Protein AF-A0A1V5BYL6-F1 (afdb_monomer_lite)

Foldseek 3Di:
DPPVVVVVVVVVVVVVVVVVPPPPDPPPDVVVLVVLVVCLVVLLVVLVVLLVVLLVVLVVCVPPPPPDNVVSVVSNVVSVVSNVVSVVSSVVSD

Sequence (94 aa):
MAPRRLFVIGILAVVVMVTASPVLAASGIAKVDTFLDKISTLLKGAGVTVCAISLMWAGYKFFFAHADMMYCVRIVAGGLLIGGATEIAGYILG

Secondary structure (DSSP, 8-state):
--HHHHHHHHHHHHHHHHHHSSTT---TTHHHHHHHHHHHHHHHHHHHHHHHHHHHHHHHHHHHS---HHHHHHHHHHHHHHHHHHHHHHHH--

Radius of gyration: 17.29 Å; chains: 1; bounding box: 33×25×51 Å

pLDDT: mean 70.08, std 13.01, range [41.59, 89.19]

Structure (mmCIF, N/CA/C/O backbone):
data_AF-A0A1V5BYL6-F1
#
_entry.id   AF-A0A1V5BYL6-F1
#
loop_
_atom_site.group_PDB
_atom_site.id
_atom_site.type_symbol
_atom_site.label_atom_id
_atom_site.label_alt_id
_atom_site.label_comp_id
_atom_site.label_asym_id
_atom_site.label_entity_id
_atom_site.label_seq_id
_atom_site.pdbx_PDB_ins_code
_atom_site.Cartn_x
_atom_site.Cartn_y
_atom_site.Cartn_z
_atom_site.occupancy
_atom_site.B_iso_or_equiv
_atom_site.auth_seq_id
_atom_site.auth_comp_id
_atom_site.auth_asym_id
_atom_site.auth_atom_id
_atom_site.pdbx_PDB_model_num
ATOM 1 N N . MET A 1 1 ? 16.782 -18.609 -9.376 1.00 47.19 1 MET A N 1
ATOM 2 C CA . MET A 1 1 ? 15.703 -19.292 -8.613 1.00 47.19 1 MET A CA 1
ATOM 3 C C . MET A 1 1 ? 15.509 -18.771 -7.170 1.00 47.19 1 MET A C 1
ATOM 5 O O . MET A 1 1 ? 14.628 -19.264 -6.477 1.00 47.19 1 MET A O 1
ATOM 9 N N . ALA A 1 2 ? 16.227 -17.726 -6.724 1.00 52.66 2 ALA A N 1
ATOM 10 C CA . ALA A 1 2 ? 16.135 -17.155 -5.369 1.00 52.66 2 ALA A CA 1
ATOM 11 C C . ALA A 1 2 ? 14.911 -16.259 -5.011 1.00 52.66 2 ALA A C 1
ATOM 13 O O . ALA A 1 2 ? 14.589 -16.190 -3.823 1.00 52.66 2 ALA A O 1
ATOM 14 N N . PRO A 1 3 ? 14.181 -15.598 -5.942 1.00 56.47 3 PRO A N 1
ATOM 15 C CA . PRO A 1 3 ? 13.211 -14.566 -5.546 1.00 56.47 3 PRO A CA 1
ATOM 16 C C . PRO A 1 3 ? 11.949 -15.147 -4.889 1.00 56.47 3 PRO A C 1
ATOM 18 O O . PRO A 1 3 ? 11.312 -14.493 -4.069 1.00 56.47 3 PRO A O 1
ATOM 21 N N . ARG A 1 4 ? 11.618 -16.412 -5.186 1.00 48.53 4 ARG A N 1
ATOM 22 C CA . ARG A 1 4 ? 10.418 -17.082 -4.660 1.00 48.53 4 ARG A CA 1
ATOM 23 C C . ARG A 1 4 ? 10.529 -17.417 -3.169 1.00 48.53 4 ARG A C 1
ATOM 25 O O . ARG A 1 4 ? 9.515 -17.483 -2.490 1.00 48.53 4 ARG A O 1
ATOM 32 N N . ARG A 1 5 ? 11.749 -17.614 -2.652 1.00 41.59 5 ARG A N 1
ATOM 33 C CA . ARG A 1 5 ? 11.995 -17.948 -1.236 1.00 41.59 5 ARG A CA 1
ATOM 34 C C . ARG A 1 5 ? 11.987 -16.711 -0.337 1.00 41.59 5 ARG A C 1
ATOM 36 O O . ARG A 1 5 ? 11.455 -16.783 0.762 1.00 41.59 5 ARG A O 1
ATOM 43 N N . LEU A 1 6 ? 12.490 -15.577 -0.832 1.00 57.97 6 LEU A N 1
ATOM 44 C CA . LEU A 1 6 ? 12.445 -14.298 -0.114 1.00 57.97 6 LEU A CA 1
ATOM 45 C C . LEU A 1 6 ? 11.007 -13.798 0.083 1.00 57.97 6 LEU A C 1
ATOM 47 O O . LEU A 1 6 ? 10.663 -13.330 1.163 1.00 57.97 6 LEU A O 1
ATOM 51 N N . PHE A 1 7 ? 10.151 -13.972 -0.928 1.00 60.31 7 PHE A N 1
ATOM 52 C CA . PHE A 1 7 ? 8.741 -13.586 -0.841 1.00 60.31 7 PHE A CA 1
ATOM 53 C C . PHE A 1 7 ? 7.960 -14.443 0.174 1.00 60.31 7 PHE A C 1
ATOM 55 O O . PHE A 1 7 ? 7.175 -13.919 0.957 1.00 60.31 7 PHE A O 1
ATOM 62 N N . VAL A 1 8 ? 8.227 -15.756 0.220 1.00 66.00 8 VAL A N 1
ATOM 63 C CA . VAL A 1 8 ? 7.583 -16.686 1.168 1.00 66.00 8 VAL A CA 1
ATOM 64 C C . VAL A 1 8 ? 8.027 -16.430 2.611 1.00 66.00 8 VAL A C 1
ATOM 66 O O . VAL A 1 8 ? 7.188 -16.451 3.506 1.00 66.00 8 VAL A O 1
ATOM 69 N N . ILE A 1 9 ? 9.311 -16.133 2.846 1.00 68.75 9 ILE A N 1
ATOM 70 C CA . ILE A 1 9 ? 9.825 -15.790 4.184 1.00 68.75 9 ILE A CA 1
ATOM 71 C C . ILE A 1 9 ? 9.264 -14.439 4.656 1.00 68.75 9 ILE A C 1
ATOM 73 O O . ILE A 1 9 ? 8.894 -14.315 5.821 1.00 68.75 9 ILE A O 1
ATOM 77 N N . GLY A 1 10 ? 9.131 -13.456 3.757 1.00 69.25 10 GLY A N 1
ATOM 78 C CA . GLY A 1 10 ? 8.503 -12.167 4.068 1.00 69.25 10 GLY A CA 1
ATOM 79 C C . GLY A 1 10 ? 7.034 -12.303 4.480 1.00 69.25 10 GLY A C 1
ATOM 80 O O . GLY A 1 10 ? 6.630 -11.746 5.497 1.00 69.25 10 GLY A O 1
ATOM 81 N N . ILE A 1 11 ? 6.248 -13.104 3.752 1.00 69.25 11 ILE A N 1
ATOM 82 C CA . ILE A 1 11 ? 4.845 -13.381 4.102 1.00 69.25 11 ILE A CA 1
ATOM 83 C C . ILE A 1 11 ? 4.747 -14.135 5.435 1.00 69.25 11 ILE A C 1
ATOM 85 O O . ILE A 1 11 ? 3.937 -13.771 6.28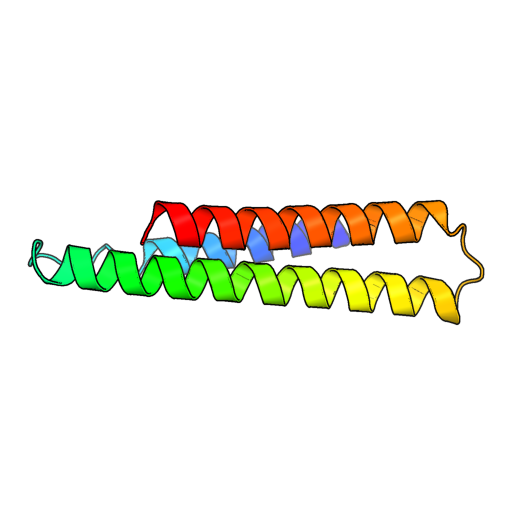2 1.00 69.25 11 ILE A O 1
ATOM 89 N N . LEU A 1 12 ? 5.593 -15.146 5.659 1.00 65.19 12 LEU A N 1
ATOM 90 C CA . LEU A 1 12 ? 5.616 -15.898 6.919 1.00 65.19 12 LEU A CA 1
ATOM 91 C C . LEU A 1 12 ? 5.977 -15.018 8.123 1.00 65.19 12 LEU A C 1
ATOM 93 O O . LEU A 1 12 ? 5.354 -15.152 9.172 1.00 65.19 12 LEU A O 1
ATOM 97 N N . ALA A 1 13 ? 6.928 -14.092 7.977 1.00 65.69 13 ALA A N 1
ATOM 98 C CA . ALA A 1 13 ? 7.302 -13.166 9.046 1.00 65.69 13 ALA A CA 1
ATOM 99 C C . ALA A 1 13 ? 6.154 -12.210 9.414 1.00 65.69 13 ALA A C 1
ATOM 101 O O . ALA A 1 13 ? 5.904 -11.973 10.596 1.00 65.69 13 ALA A O 1
ATOM 102 N N . VAL A 1 14 ? 5.414 -11.717 8.415 1.00 65.81 14 VAL A N 1
ATOM 103 C CA . VAL A 1 14 ? 4.225 -10.879 8.637 1.00 65.81 14 VAL A CA 1
ATOM 104 C C . VAL A 1 14 ? 3.113 -11.679 9.321 1.00 65.81 14 VAL A C 1
ATOM 106 O O . VAL A 1 14 ? 2.526 -11.197 10.285 1.00 65.81 14 VAL A O 1
ATOM 109 N N . VAL A 1 15 ? 2.866 -12.922 8.896 1.00 66.31 15 VAL A N 1
ATOM 110 C CA . VAL A 1 15 ? 1.850 -13.793 9.514 1.00 66.31 15 VAL A CA 1
ATOM 111 C C . VAL A 1 15 ? 2.183 -14.083 10.982 1.00 66.31 15 VAL A C 1
ATOM 113 O O . VAL A 1 15 ? 1.305 -13.971 11.834 1.00 66.31 15 VAL A O 1
ATOM 116 N N . VAL A 1 16 ? 3.448 -14.367 11.308 1.00 62.66 16 VAL A N 1
ATOM 117 C CA . VAL A 1 16 ? 3.876 -14.641 12.692 1.00 62.66 16 VAL A CA 1
ATOM 118 C C . VAL A 1 16 ? 3.725 -13.410 13.594 1.00 62.66 16 VAL A C 1
ATOM 120 O O . VAL A 1 16 ? 3.243 -13.543 14.721 1.00 62.66 16 VAL A O 1
ATOM 123 N N . MET A 1 17 ? 4.055 -12.209 13.105 1.00 58.38 17 MET A N 1
ATOM 124 C CA . MET A 1 17 ? 3.846 -10.966 13.865 1.00 58.38 17 MET A CA 1
ATOM 125 C C . MET A 1 17 ? 2.362 -10.667 14.113 1.00 58.38 17 MET A C 1
ATOM 127 O O . MET A 1 17 ? 2.010 -10.163 15.179 1.00 58.38 17 MET A O 1
ATOM 131 N N . VAL A 1 18 ? 1.485 -11.014 13.168 1.00 62.19 18 VAL A N 1
ATOM 132 C CA . VAL A 1 18 ? 0.030 -10.833 13.300 1.00 62.19 18 VAL A CA 1
ATOM 133 C C . VAL A 1 18 ? -0.583 -11.841 14.282 1.00 62.19 18 VAL A C 1
ATOM 135 O O . VAL A 1 18 ? -1.529 -11.505 14.987 1.00 62.19 18 VAL A O 1
ATOM 138 N N . THR A 1 19 ? -0.032 -13.053 14.399 1.00 59.31 19 THR A N 1
ATOM 139 C CA . THR A 1 19 ? -0.549 -14.085 15.321 1.00 59.31 19 THR A CA 1
ATOM 140 C C . THR A 1 19 ? -0.030 -13.989 16.758 1.00 59.31 19 THR A C 1
ATOM 142 O O . THR A 1 19 ? -0.554 -14.677 17.631 1.00 59.31 19 THR A O 1
ATOM 145 N N . ALA A 1 20 ? 0.980 -13.156 17.031 1.00 54.09 20 ALA A N 1
ATOM 146 C CA . ALA A 1 20 ? 1.538 -12.977 18.377 1.00 54.09 20 ALA A CA 1
ATOM 147 C C . ALA A 1 20 ? 0.777 -11.937 19.226 1.00 54.09 20 ALA A C 1
ATOM 149 O O . ALA A 1 20 ? 0.835 -11.978 20.454 1.00 54.09 20 ALA A O 1
ATOM 150 N N . SER A 1 21 ? 0.032 -11.023 18.599 1.00 56.16 21 SER A N 1
ATOM 151 C CA . SER A 1 21 ? -0.760 -9.991 19.282 1.00 56.16 21 SER A CA 1
ATOM 152 C C . SER A 1 21 ? -2.076 -10.457 19.951 1.00 56.16 21 SER A C 1
ATOM 154 O O . SER A 1 21 ? -2.433 -9.851 20.963 1.00 56.16 21 SER A O 1
ATOM 156 N N . PRO A 1 22 ? -2.800 -11.509 19.504 1.00 54.34 22 PRO A N 1
ATOM 157 C CA . PRO A 1 22 ? -4.079 -11.897 20.103 1.00 54.34 22 PRO A CA 1
ATOM 158 C C . PRO A 1 22 ? -3.964 -12.868 21.294 1.00 54.34 22 PRO A C 1
ATOM 160 O O . PRO A 1 22 ? -4.922 -13.009 22.048 1.00 54.34 22 PRO A O 1
ATOM 163 N N . VAL A 1 23 ? -2.817 -13.527 21.515 1.00 51.91 23 VAL A N 1
ATOM 164 C CA . VAL A 1 23 ? -2.684 -14.596 22.536 1.00 51.91 23 VAL A CA 1
A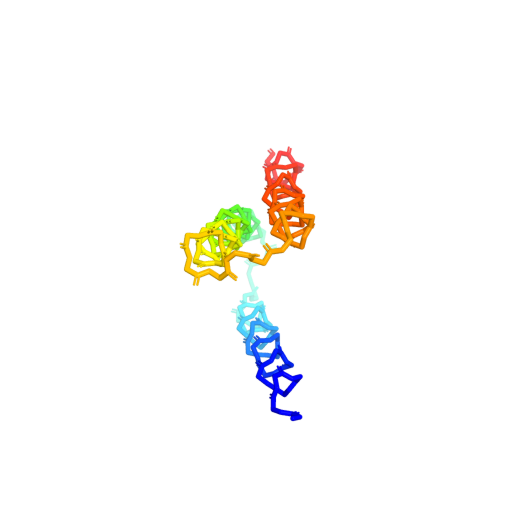TOM 165 C C . VAL A 1 23 ? -2.533 -14.079 23.979 1.00 51.91 23 VAL A C 1
ATOM 167 O O . VAL A 1 23 ? -2.744 -14.838 24.921 1.00 51.91 23 VAL A O 1
ATOM 170 N N . LEU A 1 24 ? -2.256 -12.785 24.191 1.00 48.00 24 LEU A N 1
ATOM 171 C CA . LEU A 1 24 ? -2.072 -12.207 25.536 1.00 48.00 24 LEU A CA 1
ATOM 172 C C . LEU A 1 24 ? -3.283 -11.403 26.066 1.00 48.00 24 LEU A C 1
ATOM 174 O O . LEU A 1 24 ? -3.213 -10.825 27.150 1.00 48.00 24 LEU A O 1
ATOM 178 N N . ALA A 1 25 ? -4.400 -11.334 25.332 1.00 49.06 25 ALA A N 1
ATOM 179 C CA . ALA A 1 25 ? -5.501 -10.401 25.602 1.00 49.06 25 ALA A CA 1
ATOM 180 C C . ALA A 1 25 ? -6.769 -11.060 26.186 1.00 49.06 25 ALA A C 1
ATOM 182 O O . ALA A 1 25 ? -7.869 -10.900 25.665 1.00 49.06 25 ALA A O 1
ATOM 183 N N . ALA A 1 26 ? -6.646 -11.746 27.322 1.00 51.34 26 ALA A N 1
ATOM 184 C CA . ALA A 1 26 ? -7.762 -12.333 28.079 1.00 51.34 26 ALA A CA 1
ATOM 185 C C . ALA A 1 26 ? -8.677 -11.300 28.805 1.00 51.34 26 ALA A C 1
ATOM 187 O O . ALA A 1 26 ? -9.152 -11.545 29.911 1.00 51.34 26 ALA A O 1
ATOM 188 N N . SER A 1 27 ? -8.935 -10.111 28.244 1.00 45.53 27 SER A N 1
ATOM 189 C CA . SER A 1 27 ? -9.827 -9.096 28.857 1.00 45.53 27 SER A CA 1
ATOM 190 C C . SER A 1 27 ? -10.602 -8.343 27.772 1.00 45.53 27 SER A C 1
ATOM 192 O O . SER A 1 27 ? -10.189 -7.278 27.319 1.00 45.53 27 SER A O 1
ATOM 194 N N . GLY A 1 28 ? -11.672 -8.967 27.280 1.00 56.84 28 GLY A N 1
ATOM 195 C CA . GLY A 1 28 ? -12.049 -8.934 25.865 1.00 56.84 28 GLY A CA 1
ATOM 196 C C . GLY A 1 28 ? -13.237 -8.073 25.428 1.00 56.84 28 GLY A C 1
ATOM 197 O O . GLY A 1 28 ? -13.960 -8.529 24.557 1.00 56.84 28 GLY A O 1
ATOM 198 N N . ILE A 1 29 ? -13.453 -6.859 25.950 1.00 55.25 29 ILE A N 1
ATOM 199 C CA . ILE A 1 29 ? -14.465 -5.952 25.350 1.00 55.25 29 ILE A CA 1
ATOM 200 C C . ILE A 1 29 ? -13.854 -4.591 24.988 1.00 55.25 29 ILE A C 1
ATOM 202 O O . ILE A 1 29 ? -13.663 -4.325 23.812 1.00 55.25 29 ILE A O 1
ATOM 206 N N . ALA A 1 30 ? -13.361 -3.802 25.951 1.00 57.25 30 ALA A N 1
ATOM 207 C CA . ALA A 1 30 ? -12.712 -2.508 25.647 1.00 57.25 30 ALA A CA 1
ATOM 208 C C . ALA A 1 30 ? -11.412 -2.636 24.823 1.00 57.25 30 ALA A C 1
ATOM 210 O O . ALA A 1 30 ? -11.006 -1.741 24.081 1.00 57.25 30 ALA A O 1
ATOM 211 N N . LYS A 1 31 ? -10.732 -3.779 24.956 1.00 57.12 31 LYS A N 1
ATOM 212 C CA . LYS A 1 31 ? -9.556 -4.093 24.150 1.00 57.12 31 LYS A CA 1
ATOM 213 C C . LYS A 1 31 ? -9.930 -4.439 22.719 1.00 57.12 31 LYS A C 1
ATOM 215 O O . LYS A 1 31 ? -9.143 -4.103 21.855 1.00 57.12 31 LYS A O 1
ATOM 220 N N . VAL A 1 32 ? -11.081 -5.062 22.458 1.00 60.00 32 VAL A N 1
ATOM 221 C CA . VAL A 1 32 ? -11.484 -5.428 21.090 1.00 60.00 32 VAL A CA 1
ATOM 222 C C . VAL A 1 32 ? -11.659 -4.175 20.245 1.00 60.00 32 VAL A C 1
ATOM 224 O O . VAL A 1 32 ? -11.076 -4.117 19.170 1.00 60.00 32 VAL A O 1
ATOM 227 N N . ASP A 1 33 ? -12.305 -3.139 20.779 1.00 67.44 33 ASP A N 1
ATOM 228 C CA . ASP A 1 33 ? -12.410 -1.845 20.093 1.00 67.44 33 ASP A CA 1
ATOM 229 C C . ASP A 1 33 ? -11.021 -1.238 19.831 1.00 67.44 33 ASP A C 1
ATOM 231 O O . ASP A 1 33 ? -10.693 -0.856 18.712 1.00 67.44 33 ASP A O 1
ATOM 235 N N . THR A 1 34 ? -10.130 -1.276 20.830 1.00 71.88 34 THR A N 1
ATOM 236 C CA . THR A 1 34 ? -8.744 -0.788 20.680 1.00 71.88 34 THR A CA 1
ATOM 237 C C . THR A 1 34 ? -7.912 -1.638 19.698 1.00 71.88 34 THR A C 1
ATOM 239 O O . THR A 1 34 ? -7.008 -1.134 19.029 1.00 71.88 34 THR A O 1
ATOM 242 N N . PHE A 1 35 ? -8.168 -2.946 19.621 1.00 67.31 35 PHE A N 1
ATOM 243 C CA . PHE A 1 35 ? -7.503 -3.879 18.711 1.00 67.31 35 PHE A CA 1
ATOM 244 C C . PHE A 1 35 ? -7.992 -3.682 17.278 1.00 67.31 35 PHE A C 1
ATOM 246 O O . PHE A 1 35 ? -7.164 -3.683 16.367 1.00 67.31 35 PHE A O 1
ATOM 253 N N . LEU A 1 36 ? -9.294 -3.466 17.085 1.00 74.44 36 LEU A N 1
ATOM 254 C CA . LEU A 1 36 ? -9.880 -3.128 15.792 1.00 74.44 36 LEU A CA 1
ATOM 255 C C . LEU A 1 36 ? -9.316 -1.798 15.280 1.00 74.44 36 LEU A C 1
ATOM 257 O O . LEU A 1 36 ? -8.814 -1.767 14.161 1.00 74.44 36 LEU A O 1
ATOM 261 N N . ASP A 1 37 ? -9.230 -0.761 16.119 1.00 78.44 37 ASP A N 1
ATOM 262 C CA . ASP A 1 37 ? -8.627 0.530 15.744 1.00 78.44 37 ASP A CA 1
ATOM 263 C C . ASP A 1 37 ? -7.150 0.414 15.329 1.00 78.44 37 ASP A C 1
ATOM 265 O O . ASP A 1 37 ? -6.692 0.998 14.334 1.00 78.44 37 ASP A O 1
ATOM 269 N N . LYS A 1 38 ? -6.371 -0.374 16.081 1.00 76.94 38 LYS A N 1
ATOM 270 C CA . LYS A 1 38 ? -4.958 -0.620 15.761 1.00 76.94 38 LYS A CA 1
ATOM 271 C C . LYS A 1 38 ? -4.798 -1.406 14.465 1.00 76.94 38 LYS A C 1
ATOM 273 O O . LYS A 1 38 ? -3.907 -1.071 13.684 1.00 76.94 38 LYS A O 1
ATOM 278 N N . ILE A 1 39 ? -5.632 -2.418 14.224 1.00 74.88 39 ILE A N 1
ATOM 279 C CA . ILE A 1 39 ? -5.609 -3.191 12.977 1.00 74.88 39 ILE A CA 1
ATOM 280 C C . ILE A 1 39 ? -6.031 -2.314 11.798 1.00 74.88 39 ILE A C 1
ATOM 282 O O . ILE A 1 39 ? -5.346 -2.347 10.782 1.00 74.88 39 ILE A O 1
ATOM 286 N N . SER A 1 40 ? -7.058 -1.477 11.929 1.00 78.94 40 SER A N 1
ATOM 287 C CA . SER A 1 40 ? -7.485 -0.541 10.878 1.00 78.94 40 SER A CA 1
ATOM 288 C C . SER A 1 40 ? -6.372 0.427 10.484 1.00 78.94 40 SER A C 1
ATOM 290 O O . SER A 1 40 ? -6.080 0.610 9.299 1.00 78.94 40 SER A O 1
ATOM 292 N N . THR A 1 41 ? -5.687 0.993 11.480 1.00 81.50 41 THR A N 1
ATOM 293 C CA . THR A 1 41 ? -4.561 1.910 11.257 1.00 81.50 41 THR A CA 1
ATOM 294 C C . THR A 1 41 ? -3.371 1.197 10.612 1.00 81.50 41 THR A C 1
ATOM 296 O O . THR A 1 41 ? -2.778 1.703 9.656 1.00 81.50 41 THR A O 1
ATOM 299 N N . LEU A 1 42 ? -3.024 0.004 11.105 1.00 78.19 42 LEU A N 1
ATOM 300 C CA . LEU A 1 42 ? -1.936 -0.805 10.552 1.00 78.19 42 LEU A CA 1
AT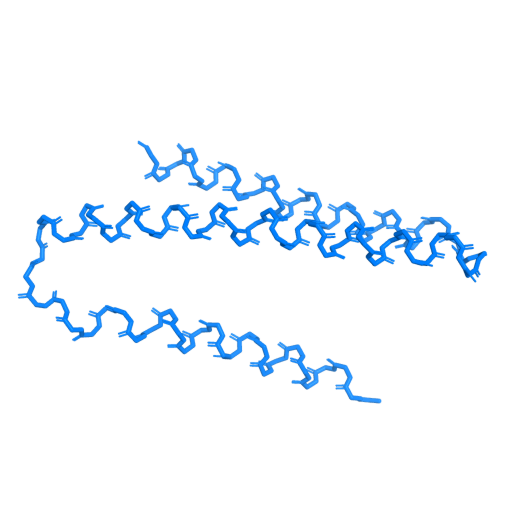OM 301 C C . LEU A 1 42 ? -2.233 -1.264 9.129 1.00 78.19 42 LEU A C 1
ATOM 303 O O . LEU A 1 42 ? -1.335 -1.235 8.288 1.00 78.19 42 LEU A O 1
ATOM 307 N N . LEU A 1 43 ? -3.475 -1.658 8.852 1.00 79.88 43 LEU A N 1
ATOM 308 C CA . LEU A 1 43 ? -3.898 -2.099 7.534 1.00 79.88 43 LEU A CA 1
ATOM 309 C C . LEU A 1 43 ? -3.733 -0.946 6.542 1.00 79.88 43 LEU A C 1
ATOM 311 O O . LEU A 1 43 ? -2.981 -1.114 5.585 1.00 79.88 43 LEU A O 1
ATOM 315 N N . LYS A 1 44 ? -4.280 0.246 6.838 1.00 83.12 44 LYS A N 1
ATOM 316 C CA . LYS A 1 44 ? -4.074 1.481 6.050 1.00 83.12 44 LYS A CA 1
ATOM 317 C C . LYS A 1 44 ? -2.595 1.805 5.813 1.00 83.12 44 LYS A C 1
ATOM 319 O O . LYS A 1 44 ? -2.188 2.044 4.673 1.00 83.12 44 LYS A O 1
ATOM 324 N N . GLY A 1 45 ? -1.767 1.743 6.857 1.00 82.69 45 GLY A N 1
ATOM 325 C CA . GLY A 1 45 ? -0.323 1.980 6.743 1.00 82.69 45 GLY A CA 1
ATOM 326 C C . GLY A 1 45 ? 0.404 0.957 5.858 1.00 82.69 45 GLY A C 1
ATOM 327 O O . GLY A 1 45 ? 1.277 1.322 5.062 1.00 82.69 45 GLY A O 1
ATOM 328 N N . ALA A 1 46 ? 0.024 -0.319 5.938 1.00 83.44 46 ALA A N 1
ATOM 329 C CA . ALA A 1 46 ? 0.582 -1.380 5.102 1.00 83.44 46 ALA A CA 1
ATOM 330 C C . ALA A 1 46 ? 0.217 -1.200 3.615 1.00 83.44 46 ALA A C 1
ATOM 332 O O . ALA A 1 46 ? 1.049 -1.436 2.741 1.00 83.44 46 ALA A O 1
ATOM 333 N N . GLY A 1 47 ? -0.986 -0.716 3.305 1.00 84.69 47 GLY A N 1
ATOM 334 C CA . GLY A 1 47 ? -1.401 -0.454 1.923 1.00 84.69 47 GLY A CA 1
ATOM 335 C C . GLY A 1 47 ? -0.605 0.643 1.230 1.00 84.69 47 GLY A C 1
ATOM 336 O O . GLY A 1 47 ? -0.095 0.454 0.123 1.00 84.69 47 GLY A O 1
ATOM 337 N N . VAL A 1 48 ? -0.465 1.793 1.896 1.00 86.25 48 VAL A N 1
ATOM 338 C CA . VAL A 1 48 ? 0.264 2.952 1.354 1.00 86.25 48 VAL A CA 1
ATOM 339 C C . VAL A 1 48 ? 1.743 2.626 1.144 1.00 86.25 48 VAL A C 1
ATOM 341 O O . VAL A 1 48 ? 2.320 2.984 0.116 1.00 86.25 48 VAL A O 1
ATOM 344 N N . THR A 1 49 ? 2.355 1.899 2.079 1.00 86.31 49 THR A N 1
ATOM 345 C CA . THR A 1 49 ? 3.763 1.492 1.962 1.00 86.31 49 THR A CA 1
ATOM 346 C C . THR A 1 49 ? 3.987 0.524 0.799 1.00 86.31 49 THR A C 1
ATOM 348 O O . THR A 1 49 ? 4.934 0.708 0.031 1.00 86.31 49 THR A O 1
ATOM 351 N N . VAL A 1 50 ? 3.093 -0.447 0.587 1.00 87.00 50 VAL A N 1
ATOM 352 C CA . VAL A 1 50 ? 3.170 -1.361 -0.568 1.00 87.00 50 VAL A CA 1
ATOM 353 C C . VAL A 1 50 ? 2.946 -0.620 -1.893 1.00 87.00 50 VAL A C 1
ATOM 355 O O . VAL A 1 50 ? 3.661 -0.878 -2.866 1.00 87.00 50 VAL A O 1
ATOM 358 N N . CYS A 1 51 ? 2.026 0.349 -1.932 1.00 88.50 51 CYS A N 1
ATOM 359 C CA . CYS A 1 51 ? 1.817 1.203 -3.104 1.00 88.50 51 CYS A CA 1
ATOM 360 C C . CYS A 1 51 ? 3.088 2.002 -3.455 1.00 88.50 51 CYS A C 1
ATOM 362 O O . CYS A 1 51 ? 3.517 2.012 -4.611 1.00 88.50 51 CYS A O 1
ATOM 364 N N . ALA A 1 52 ? 3.759 2.582 -2.454 1.00 88.44 52 ALA A N 1
ATOM 365 C CA . ALA A 1 52 ? 5.004 3.325 -2.648 1.00 88.44 52 ALA A CA 1
ATOM 366 C C . ALA A 1 52 ? 6.143 2.443 -3.190 1.00 88.44 52 ALA A C 1
ATOM 368 O O . ALA A 1 52 ? 6.821 2.832 -4.142 1.00 88.44 52 ALA A O 1
ATOM 369 N N . ILE A 1 53 ? 6.321 1.231 -2.650 1.00 86.88 53 ILE A N 1
ATOM 370 C CA . ILE A 1 53 ? 7.339 0.276 -3.128 1.00 86.88 53 ILE A CA 1
ATOM 371 C C . ILE A 1 53 ? 7.076 -0.113 -4.590 1.00 86.88 53 ILE A C 1
ATOM 373 O O . ILE A 1 53 ? 8.006 -0.179 -5.399 1.00 86.88 53 ILE A O 1
ATOM 377 N N . SER A 1 54 ? 5.808 -0.321 -4.953 1.00 85.69 54 SER A N 1
ATOM 378 C CA . SER A 1 54 ? 5.404 -0.613 -6.332 1.00 85.69 54 SER A CA 1
ATOM 379 C C . SER A 1 54 ? 5.754 0.531 -7.290 1.00 85.69 54 SER A C 1
ATOM 381 O O . SER A 1 54 ? 6.235 0.296 -8.402 1.00 85.69 54 SER A O 1
ATOM 383 N N . LEU A 1 55 ? 5.550 1.774 -6.851 1.00 84.88 55 LEU A N 1
ATOM 384 C CA . LEU A 1 55 ? 5.841 2.972 -7.636 1.00 84.88 55 LEU A CA 1
ATOM 385 C C . LEU A 1 55 ? 7.352 3.195 -7.796 1.00 84.88 55 LEU A C 1
ATOM 387 O O . LEU A 1 55 ? 7.816 3.484 -8.899 1.00 84.88 55 LEU A O 1
ATOM 391 N N . MET A 1 56 ? 8.132 2.972 -6.732 1.00 86.25 56 MET A N 1
ATOM 392 C CA . MET A 1 56 ? 9.599 3.013 -6.780 1.00 86.25 56 MET A CA 1
ATOM 393 C C . MET A 1 56 ? 10.162 1.974 -7.758 1.00 86.25 56 MET A C 1
ATOM 395 O O . MET A 1 56 ? 11.045 2.288 -8.558 1.00 86.25 56 MET A O 1
ATOM 399 N N . TRP A 1 57 ? 9.630 0.747 -7.746 1.00 81.50 57 TRP A N 1
ATOM 400 C CA . TRP A 1 57 ? 10.095 -0.309 -8.647 1.00 81.50 57 TRP A CA 1
ATOM 401 C C . TRP A 1 57 ? 9.757 -0.022 -10.118 1.00 81.50 57 TRP A C 1
ATOM 403 O O . TRP A 1 57 ? 10.583 -0.257 -11.006 1.00 81.50 57 TRP A O 1
ATOM 413 N N . ALA A 1 58 ? 8.578 0.548 -10.381 1.00 80.06 58 ALA A N 1
ATOM 414 C CA . ALA A 1 58 ? 8.191 0.993 -11.716 1.00 80.06 58 ALA A CA 1
ATOM 415 C C . ALA A 1 58 ? 9.055 2.160 -12.218 1.00 80.06 58 ALA A C 1
ATOM 417 O O . ALA A 1 58 ? 9.509 2.129 -13.361 1.00 80.06 58 ALA A O 1
ATOM 418 N N . GLY A 1 59 ? 9.340 3.145 -11.361 1.00 71.88 59 GLY A N 1
ATOM 419 C CA . GLY A 1 59 ? 10.208 4.278 -11.692 1.00 71.88 59 GLY A CA 1
ATOM 420 C C . GLY A 1 59 ? 11.637 3.848 -12.034 1.00 71.88 59 GLY A C 1
ATOM 421 O O . GLY A 1 59 ? 12.189 4.290 -13.042 1.00 71.88 59 GLY A O 1
ATOM 422 N N . TYR A 1 60 ? 12.206 2.915 -11.261 1.00 72.31 60 TYR A N 1
ATOM 423 C CA . TYR A 1 60 ? 13.540 2.370 -11.531 1.00 72.31 60 TYR A CA 1
ATOM 424 C C . TYR A 1 60 ? 13.613 1.655 -12.889 1.00 72.31 60 TYR A C 1
ATOM 426 O O . TYR A 1 60 ? 14.544 1.886 -13.663 1.00 72.31 60 TYR A O 1
ATOM 434 N N . LYS A 1 61 ? 12.607 0.834 -13.227 1.00 64.38 61 LYS A N 1
ATOM 435 C CA . LYS A 1 61 ? 12.540 0.186 -14.547 1.00 64.38 61 LYS A CA 1
ATOM 436 C C . LYS A 1 61 ? 12.254 1.163 -15.695 1.00 64.38 61 LYS A C 1
ATOM 438 O O . LYS A 1 61 ? 12.699 0.904 -16.808 1.00 64.38 61 LYS A O 1
ATOM 443 N N . PHE A 1 62 ? 11.532 2.257 -15.456 1.00 63.59 62 PHE A N 1
ATOM 444 C CA . PHE A 1 62 ? 11.192 3.233 -16.494 1.00 63.59 62 PHE A CA 1
ATOM 445 C C . PHE A 1 62 ? 12.392 4.091 -16.916 1.00 63.59 62 PHE A C 1
ATOM 447 O O . PHE A 1 62 ? 12.611 4.286 -18.108 1.00 63.59 62 PHE A O 1
ATOM 454 N N . PHE A 1 63 ? 13.191 4.573 -15.957 1.00 63.44 63 PHE A N 1
ATOM 455 C CA . PHE A 1 63 ? 14.282 5.511 -16.246 1.00 63.44 63 PHE A CA 1
ATOM 456 C C . PHE A 1 63 ? 15.568 4.831 -16.736 1.00 63.44 63 PHE A C 1
ATOM 458 O O . PHE A 1 63 ? 16.274 5.388 -17.569 1.00 63.44 63 PHE A O 1
ATOM 465 N N . PHE A 1 64 ? 15.880 3.627 -16.245 1.00 58.81 64 PHE A N 1
ATOM 466 C CA . PHE A 1 64 ? 17.180 2.994 -16.507 1.00 58.81 64 PHE A CA 1
ATOM 467 C C . PHE A 1 64 ? 17.143 1.786 -17.449 1.00 58.81 64 PHE A C 1
ATOM 469 O O . PHE A 1 64 ? 18.209 1.305 -17.823 1.00 58.81 64 PHE A O 1
ATOM 476 N N . ALA A 1 65 ? 15.968 1.280 -17.849 1.00 57.03 65 ALA A N 1
ATOM 477 C CA . ALA A 1 65 ? 15.908 0.007 -18.576 1.00 57.03 65 ALA A CA 1
ATOM 478 C C . ALA A 1 65 ? 15.421 0.066 -20.033 1.00 57.03 65 ALA A C 1
ATOM 480 O O . ALA A 1 65 ? 15.542 -0.958 -20.697 1.00 57.03 65 ALA A O 1
ATOM 481 N N . HIS A 1 66 ? 14.852 1.173 -20.545 1.00 54.25 66 HIS A N 1
ATOM 482 C CA . HIS A 1 66 ? 14.149 1.186 -21.853 1.00 54.25 66 HIS A CA 1
ATOM 483 C C . HIS A 1 66 ? 13.239 -0.052 -22.064 1.00 54.25 66 HIS A C 1
ATOM 485 O O . HIS A 1 66 ? 13.010 -0.501 -23.184 1.00 54.25 66 HIS A O 1
ATOM 491 N N . ALA A 1 67 ? 12.755 -0.650 -20.972 1.00 50.84 67 ALA A N 1
ATOM 492 C CA . ALA A 1 67 ? 12.017 -1.896 -20.997 1.00 50.84 67 ALA A CA 1
ATOM 493 C C . ALA A 1 67 ? 10.529 -1.564 -21.031 1.00 50.84 67 ALA A C 1
ATOM 495 O O . ALA A 1 67 ? 10.056 -0.752 -20.236 1.00 50.84 67 ALA A O 1
ATOM 496 N N . ASP A 1 68 ? 9.843 -2.202 -21.977 1.00 55.78 68 ASP A N 1
ATOM 497 C CA . ASP A 1 68 ? 8.447 -2.025 -22.363 1.00 55.78 68 ASP A CA 1
ATOM 498 C C . ASP A 1 68 ? 7.543 -1.470 -21.243 1.00 55.78 68 ASP A C 1
ATOM 500 O O . ASP A 1 68 ? 7.344 -2.098 -20.194 1.00 55.78 68 ASP A O 1
ATOM 504 N N . MET A 1 69 ? 6.996 -0.270 -21.475 1.00 58.75 69 MET A N 1
ATOM 505 C CA . MET A 1 69 ? 6.146 0.469 -20.532 1.00 58.75 69 MET A CA 1
ATOM 506 C C . MET A 1 69 ? 4.972 -0.377 -20.014 1.00 58.75 69 MET A C 1
ATOM 508 O O . MET A 1 69 ? 4.518 -0.170 -18.885 1.00 58.75 69 MET A O 1
ATOM 512 N N . MET A 1 70 ? 4.524 -1.378 -20.782 1.00 64.81 70 MET A N 1
ATOM 513 C CA . MET A 1 70 ? 3.464 -2.305 -20.386 1.00 64.81 70 MET A CA 1
ATOM 514 C C . MET A 1 70 ? 3.834 -3.110 -19.133 1.00 64.81 70 MET A C 1
ATOM 516 O O . MET A 1 70 ? 2.964 -3.417 -18.313 1.00 64.81 70 MET A O 1
ATOM 520 N N . TYR A 1 71 ? 5.114 -3.448 -18.940 1.00 71.25 71 TYR A N 1
ATOM 521 C CA . TYR A 1 71 ? 5.544 -4.205 -17.764 1.00 71.25 71 TYR A CA 1
ATOM 522 C C . TYR A 1 71 ? 5.518 -3.334 -16.503 1.00 71.25 71 TYR A C 1
ATOM 524 O O . TYR A 1 71 ? 5.067 -3.788 -15.453 1.00 71.25 71 TYR A O 1
ATOM 532 N N . CYS A 1 72 ? 5.941 -2.072 -16.609 1.00 73.69 72 CYS A N 1
ATOM 533 C CA . CYS A 1 72 ? 5.878 -1.106 -15.510 1.00 73.69 72 CYS A CA 1
ATOM 534 C C . CYS A 1 72 ? 4.431 -0.758 -15.141 1.00 73.69 72 CYS A C 1
ATOM 536 O O . CYS A 1 72 ? 4.094 -0.737 -13.958 1.00 73.69 72 CYS A O 1
ATOM 538 N N . VAL A 1 73 ? 3.551 -0.574 -16.130 1.00 76.62 73 VAL A N 1
ATOM 539 C CA . VAL A 1 73 ? 2.125 -0.286 -15.897 1.00 76.62 73 VAL A CA 1
ATOM 540 C C . VAL A 1 73 ? 1.435 -1.417 -15.140 1.00 76.62 73 VAL A C 1
ATOM 542 O O . VAL A 1 73 ? 0.692 -1.148 -14.203 1.00 76.62 73 VAL A O 1
ATOM 545 N N . ARG A 1 74 ? 1.711 -2.683 -15.474 1.00 79.25 74 ARG A N 1
ATOM 546 C CA . ARG A 1 74 ? 1.136 -3.837 -14.755 1.00 79.25 74 ARG A CA 1
ATOM 547 C C . ARG A 1 74 ? 1.510 -3.863 -13.273 1.00 79.25 74 ARG A C 1
ATOM 549 O O . ARG A 1 74 ? 0.696 -4.246 -12.439 1.00 79.25 74 ARG A O 1
ATOM 556 N N . ILE A 1 75 ? 2.727 -3.438 -12.950 1.00 84.25 75 ILE A N 1
ATOM 557 C CA . ILE A 1 75 ? 3.221 -3.354 -11.574 1.00 84.25 75 ILE A CA 1
ATOM 558 C C . ILE A 1 75 ? 2.505 -2.224 -10.835 1.00 84.25 75 ILE A C 1
ATOM 560 O O . ILE A 1 75 ? 1.927 -2.460 -9.780 1.00 84.25 75 ILE A O 1
ATOM 564 N N . VAL A 1 76 ? 2.482 -1.020 -11.416 1.00 85.94 76 VAL A N 1
ATOM 565 C CA . VAL A 1 76 ? 1.808 0.149 -10.824 1.00 85.94 76 VAL A CA 1
ATOM 566 C C . VAL A 1 76 ? 0.313 -0.100 -10.645 1.00 85.94 76 VAL A C 1
ATOM 568 O O . VAL A 1 76 ? -0.221 0.218 -9.588 1.00 85.94 76 VAL A O 1
ATOM 571 N N . ALA A 1 77 ? -0.351 -0.722 -11.621 1.00 86.69 77 ALA A N 1
ATOM 572 C CA . ALA A 1 77 ? -1.758 -1.095 -11.518 1.00 86.69 77 ALA A CA 1
ATOM 573 C C . ALA A 1 77 ? -2.009 -2.058 -10.345 1.00 86.69 77 ALA A C 1
ATOM 575 O O . ALA A 1 77 ? -2.986 -1.892 -9.621 1.00 86.69 77 ALA A O 1
ATOM 576 N N . GLY A 1 78 ? -1.104 -3.017 -10.112 1.00 86.94 78 GLY A N 1
ATOM 577 C CA . GLY A 1 78 ? -1.153 -3.899 -8.945 1.00 86.94 78 GLY A CA 1
ATOM 578 C C . GLY A 1 78 ? -0.951 -3.150 -7.624 1.00 86.94 78 GLY A C 1
ATOM 579 O O . GLY A 1 78 ? -1.737 -3.327 -6.697 1.00 86.94 78 GLY A O 1
ATOM 580 N N . GLY A 1 79 ? 0.055 -2.275 -7.543 1.00 87.75 79 GLY A N 1
ATOM 581 C CA . GLY A 1 79 ? 0.314 -1.457 -6.353 1.00 87.75 79 GLY A CA 1
ATOM 582 C C . GLY A 1 79 ? -0.828 -0.499 -6.011 1.00 87.75 79 GLY A C 1
ATOM 583 O O . GLY A 1 79 ? -1.184 -0.365 -4.841 1.00 87.75 79 GLY A O 1
ATOM 584 N N . LEU A 1 80 ? -1.446 0.111 -7.026 1.00 88.06 80 LEU A N 1
ATOM 585 C CA . LEU A 1 80 ? -2.597 0.997 -6.865 1.00 88.06 80 LEU A CA 1
ATOM 586 C C . LEU A 1 80 ? -3.850 0.223 -6.436 1.00 88.06 80 LEU A C 1
ATOM 588 O O . LEU A 1 80 ? -4.580 0.701 -5.573 1.00 88.06 80 LEU A O 1
ATOM 592 N N . LEU A 1 81 ? -4.083 -0.978 -6.981 1.00 89.19 81 LEU A N 1
ATOM 593 C CA . LEU A 1 81 ? -5.181 -1.852 -6.546 1.00 89.19 81 LEU A CA 1
ATOM 594 C C . LEU A 1 81 ? -5.035 -2.262 -5.079 1.00 89.19 81 LEU A C 1
ATOM 596 O O . LEU A 1 81 ? -6.013 -2.223 -4.336 1.00 89.19 81 LEU A O 1
ATOM 600 N N . ILE A 1 82 ? -3.820 -2.616 -4.652 1.00 87.00 82 ILE A N 1
ATOM 601 C CA . ILE A 1 82 ? -3.537 -2.952 -3.251 1.00 87.00 82 ILE A CA 1
ATOM 602 C C . ILE A 1 82 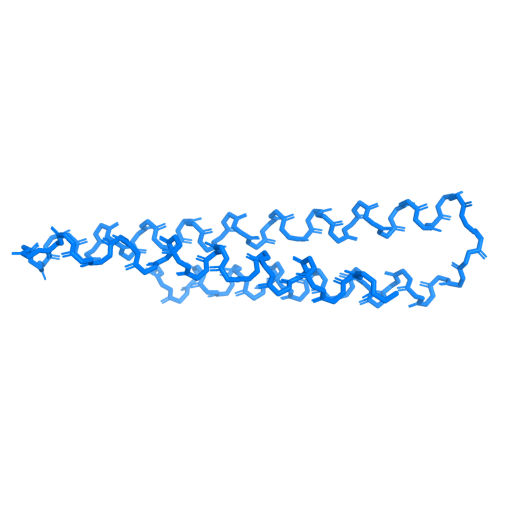? -3.761 -1.721 -2.364 1.00 87.00 82 ILE A C 1
ATOM 604 O O . ILE A 1 82 ? -4.505 -1.801 -1.389 1.00 87.00 82 ILE A O 1
ATOM 608 N N . GLY A 1 83 ? -3.194 -0.565 -2.726 1.00 86.31 83 GLY A N 1
ATOM 609 C CA . GLY A 1 83 ? -3.396 0.686 -1.990 1.00 86.31 83 GLY A CA 1
ATOM 610 C C . GLY A 1 83 ? -4.875 1.083 -1.886 1.00 86.31 83 GLY A C 1
ATOM 611 O O . GLY A 1 83 ? -5.353 1.388 -0.796 1.00 86.31 83 GLY A O 1
ATOM 612 N N . GLY A 1 84 ? -5.626 0.987 -2.986 1.00 83.44 84 GLY A N 1
ATOM 613 C CA . GLY A 1 84 ? -7.060 1.288 -3.029 1.00 83.44 84 GLY A CA 1
ATOM 614 C C . GLY A 1 84 ? -7.914 0.325 -2.201 1.00 83.44 84 GLY A C 1
ATOM 615 O O . GLY A 1 84 ? -8.811 0.766 -1.487 1.00 83.44 84 GLY A O 1
ATOM 616 N N . ALA A 1 85 ? -7.599 -0.975 -2.209 1.00 83.94 85 ALA A N 1
ATOM 617 C CA . ALA A 1 85 ? -8.265 -1.958 -1.349 1.00 83.94 85 ALA A CA 1
ATOM 618 C C . ALA A 1 85 ? -8.063 -1.658 0.146 1.00 83.94 85 ALA A C 1
ATOM 620 O O . ALA A 1 85 ? -8.915 -1.974 0.974 1.00 83.94 85 ALA A O 1
ATOM 621 N N . THR A 1 86 ? -6.949 -1.014 0.484 1.00 82.19 86 THR A N 1
ATOM 622 C CA . THR A 1 86 ? -6.596 -0.696 1.864 1.00 82.19 86 THR A CA 1
ATOM 623 C C . THR A 1 86 ? -7.411 0.474 2.419 1.00 82.19 86 THR A C 1
ATOM 625 O O . THR A 1 86 ? -7.856 0.427 3.565 1.00 82.19 86 THR A O 1
ATOM 628 N N . GLU A 1 87 ? -7.679 1.493 1.597 1.00 81.44 87 GLU A N 1
ATOM 629 C CA . GLU A 1 87 ? -8.602 2.573 1.966 1.00 81.44 87 GLU A CA 1
ATOM 630 C C . GLU A 1 87 ? -10.027 2.045 2.141 1.00 81.44 87 GLU A C 1
ATOM 632 O O . GLU A 1 87 ? -10.668 2.361 3.139 1.00 81.44 87 GLU A O 1
ATOM 637 N N . ILE A 1 88 ? -10.493 1.172 1.238 1.00 79.69 88 ILE A N 1
ATOM 638 C CA . ILE A 1 88 ? -11.820 0.541 1.342 1.00 79.69 88 ILE A CA 1
ATOM 639 C C . ILE A 1 88 ? -11.929 -0.287 2.631 1.00 79.69 88 ILE A C 1
ATOM 641 O O . ILE A 1 88 ? -12.932 -0.196 3.333 1.00 79.69 88 ILE A O 1
ATOM 645 N N . ALA A 1 89 ? -10.891 -1.045 2.995 1.00 76.31 89 ALA A N 1
ATOM 646 C CA . ALA A 1 89 ? -10.870 -1.793 4.252 1.00 76.31 89 ALA A CA 1
ATOM 647 C C . ALA A 1 89 ? -10.926 -0.869 5.480 1.00 76.31 89 ALA A C 1
ATOM 649 O O . ALA A 1 89 ? -11.668 -1.143 6.420 1.00 76.31 89 ALA A O 1
ATOM 650 N N . GLY A 1 90 ? -10.202 0.253 5.456 1.00 72.50 90 GLY A N 1
ATOM 651 C CA . GLY A 1 90 ? -10.272 1.247 6.526 1.00 72.50 90 GLY A CA 1
ATOM 652 C C . GLY A 1 90 ? -11.581 2.047 6.571 1.00 72.50 90 GLY A C 1
ATOM 653 O O . GLY A 1 90 ? -11.844 2.663 7.594 1.00 72.50 90 GLY A O 1
ATOM 654 N N . TYR A 1 91 ? -12.389 2.040 5.505 1.00 72.38 91 TYR A N 1
ATOM 655 C CA . TYR A 1 91 ? -13.754 2.586 5.501 1.00 72.38 91 TYR A CA 1
ATOM 656 C C . TYR A 1 91 ? -14.810 1.596 6.014 1.00 72.38 91 TYR A C 1
ATOM 658 O O . TYR A 1 91 ? -15.872 2.032 6.431 1.00 72.38 91 TYR A O 1
ATOM 666 N N . ILE A 1 92 ? -14.552 0.285 5.946 1.00 70.44 92 ILE A N 1
ATOM 667 C CA . ILE A 1 92 ? -15.474 -0.762 6.427 1.00 70.44 92 ILE A CA 1
ATOM 668 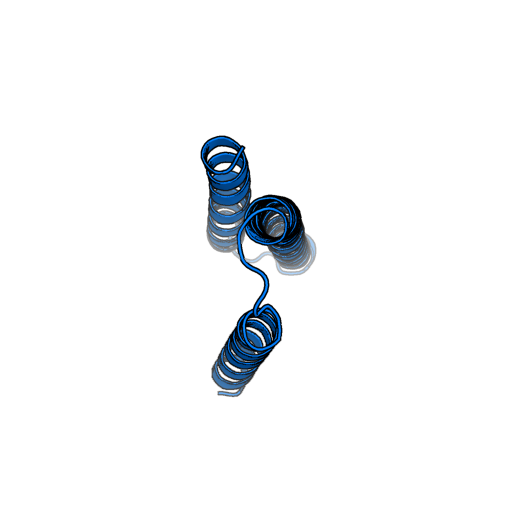C C . ILE A 1 92 ? -15.234 -1.091 7.910 1.00 70.44 92 ILE A C 1
ATOM 670 O O . ILE A 1 92 ? -16.150 -1.530 8.599 1.00 70.44 92 ILE A O 1
AT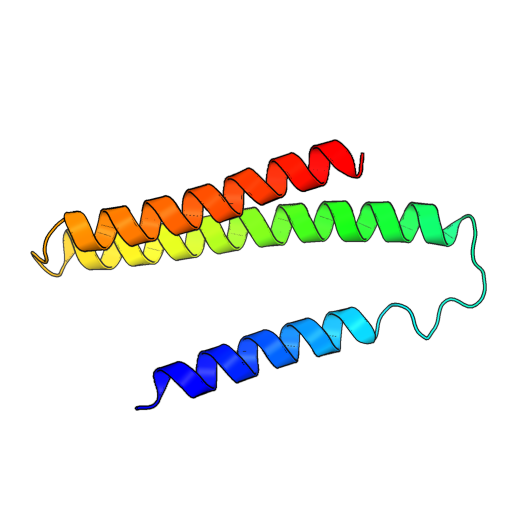OM 674 N N . LEU A 1 93 ? -13.997 -0.929 8.388 1.00 66.62 93 LEU A N 1
ATOM 675 C CA . LEU A 1 93 ? -13.604 -1.172 9.782 1.00 66.62 93 LEU A CA 1
ATOM 676 C C . LEU A 1 93 ? -13.685 0.074 10.686 1.00 66.62 93 LEU A C 1
ATOM 678 O O . LEU A 1 93 ? -13.396 -0.042 11.876 1.00 66.62 93 LEU A O 1
ATOM 682 N N . GLY A 1 94 ? -14.008 1.240 10.123 1.00 53.97 94 GLY A N 1
ATOM 683 C CA . GLY A 1 94 ? -14.401 2.444 10.865 1.00 53.97 94 GLY A CA 1
ATOM 684 C C . GLY A 1 94 ? -15.913 2.603 10.847 1.00 53.97 94 GLY A C 1
ATOM 685 O O . GLY A 1 94 ? -16.432 3.243 11.785 1.00 53.97 94 GLY A O 1
#